Protein AF-A0A7J9IXY4-F1 (afdb_monomer_lite)

InterPro domains:
  IPR002220 DapA-like [PF00701] (65-135)
  IPR002220 DapA-like [PTHR12128] (39-134)
  IPR013785 Aldolase-type TIM barrel [G3DSA:3.20.20.70] (59-135)
  IPR020624 Schiff base-forming aldolase, conserved site [PS00665] (101-118)

Secondary structure (DSSP, 8-state):
--------------PPPPPPPPP----------PPPPPP-------------SGGG---HHHHHT---EEE----B-TTSSB-HHHHHHHHHHHHHTT--EEETTSTTTTGGGS-HHHHHHHHHHHHHHHTTT--

pLDDT: mean 78.56, std 24.71, range [28.67, 97.88]

Foldseek 3Di:
DDDDDDDDDDDDDDDDDDDDDDDDDDDDPDPPPDDDPDDPPPPPDPDDPDDPDPLRDDDVVLVVVADAEEADAFDADPVGHTDVVVSVVSVVVCLVVPHAAYDQLDVNNVVVVDDPVSSVVRVVVCCVPPVVRHD

Sequence (135 aa):
MAILKSYGVRLRESTPQFPRPNLCDNYKRRNVKWRSPQAAVIPNFHLPMRSFEVKNRTSADDIKSLRLITAIKTPYLPDGRFDLEAYDDLMHMQIENGAEAVIVGGTTGEGQLMSWDEHIMLIGHTVNCFGGSIK

Organism: NCBI:txid34283

Structure (mmCIF, N/CA/C/O backbone):
data_AF-A0A7J9IXY4-F1
#
_entry.id   AF-A0A7J9IXY4-F1
#
loop_
_atom_site.group_PDB
_atom_site.id
_atom_site.type_symbol
_atom_site.label_atom_id
_atom_site.label_alt_id
_atom_site.label_comp_id
_atom_site.label_asym_id
_atom_site.label_entity_id
_atom_site.label_seq_id
_atom_site.pdbx_PDB_ins_code
_atom_site.Cartn_x
_atom_site.Cartn_y
_atom_site.Cartn_z
_atom_site.occupancy
_atom_site.B_iso_or_equiv
_atom_site.auth_seq_id
_atom_site.auth_comp_id
_atom_site.auth_asym_id
_atom_site.auth_atom_id
_atom_site.pdbx_PDB_model_num
ATOM 1 N N . MET A 1 1 ? -38.722 15.235 -37.043 1.00 37.72 1 MET A N 1
ATOM 2 C CA . MET A 1 1 ? -37.683 16.288 -37.075 1.00 37.72 1 MET A CA 1
ATOM 3 C C . MET A 1 1 ? -37.864 17.214 -35.880 1.00 37.72 1 MET A C 1
ATOM 5 O O . MET A 1 1 ? -38.780 18.024 -35.897 1.00 37.72 1 MET A O 1
ATOM 9 N N . ALA A 1 2 ? -37.038 17.074 -34.843 1.00 32.53 2 ALA A N 1
ATOM 10 C CA . ALA A 1 2 ? -36.993 18.007 -33.717 1.00 32.53 2 ALA A CA 1
ATOM 11 C C . ALA A 1 2 ? -35.710 18.843 -33.833 1.00 32.53 2 ALA A C 1
ATOM 13 O O . ALA A 1 2 ? -34.619 18.299 -33.986 1.00 32.53 2 ALA A O 1
ATOM 14 N N . ILE A 1 3 ? -35.883 20.162 -33.852 1.00 32.88 3 ILE A N 1
ATOM 15 C CA . ILE A 1 3 ? -34.853 21.168 -34.116 1.00 32.88 3 ILE A CA 1
ATOM 16 C C . ILE A 1 3 ? -34.118 21.499 -32.808 1.00 32.88 3 ILE A C 1
ATOM 18 O O . ILE A 1 3 ? -34.743 21.846 -31.806 1.00 32.88 3 ILE A O 1
ATOM 22 N N . LEU A 1 4 ? -32.787 21.396 -32.845 1.00 35.28 4 LEU A N 1
ATOM 23 C CA . LEU A 1 4 ? -31.842 21.793 -31.797 1.00 35.28 4 LEU A CA 1
ATOM 24 C C . LEU A 1 4 ? -32.004 23.280 -31.431 1.00 35.28 4 LEU A C 1
ATOM 26 O O . LEU A 1 4 ? -31.766 24.157 -32.260 1.00 35.28 4 LEU A O 1
ATOM 30 N N . LYS A 1 5 ? -32.348 23.572 -30.170 1.00 31.67 5 LYS A N 1
ATOM 31 C CA . LYS A 1 5 ? -32.218 24.912 -29.575 1.00 31.67 5 LYS A CA 1
ATOM 32 C C . LYS A 1 5 ? -30.886 25.015 -28.834 1.00 31.67 5 LYS A C 1
ATOM 34 O O . LYS A 1 5 ? -30.721 24.471 -27.748 1.00 31.67 5 LYS A O 1
ATOM 39 N N . SER A 1 6 ? -29.952 25.732 -29.449 1.00 30.66 6 SER A N 1
ATOM 40 C CA . SER A 1 6 ? -28.741 26.253 -28.817 1.00 30.66 6 SER A CA 1
ATOM 41 C C . SER A 1 6 ? -29.116 27.402 -27.876 1.00 30.66 6 SER A C 1
ATOM 43 O O . SER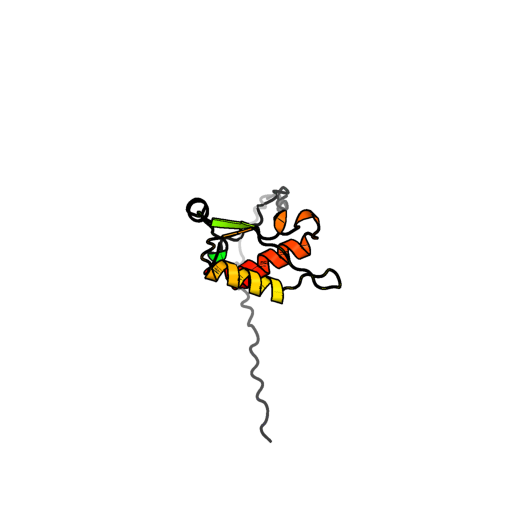 A 1 6 ? -29.717 28.385 -28.311 1.00 30.66 6 SER A O 1
ATOM 45 N N . TYR A 1 7 ? -28.781 27.279 -26.591 1.00 33.75 7 TYR A N 1
ATOM 46 C CA . TYR A 1 7 ? -28.839 28.376 -25.627 1.00 33.75 7 TYR A CA 1
ATOM 47 C C . TYR A 1 7 ? -27.409 28.810 -25.310 1.00 33.75 7 TYR A C 1
ATOM 49 O O . TYR A 1 7 ? -26.668 28.117 -24.619 1.00 33.75 7 TYR A O 1
ATOM 57 N N . GLY A 1 8 ? -27.018 29.956 -25.866 1.00 30.81 8 GLY A N 1
ATOM 58 C CA . GLY A 1 8 ? -25.751 30.612 -25.576 1.00 30.81 8 GLY A CA 1
ATOM 59 C C . GLY A 1 8 ? -25.795 31.341 -24.236 1.00 30.81 8 GLY A C 1
ATOM 60 O O . GLY A 1 8 ? -26.717 32.109 -23.970 1.00 30.81 8 GLY A O 1
ATOM 61 N N . VAL A 1 9 ? -24.758 31.154 -23.424 1.00 33.62 9 VAL A N 1
ATOM 62 C CA . VAL A 1 9 ? -24.453 32.025 -22.287 1.00 33.62 9 VAL A CA 1
ATOM 63 C C . VAL A 1 9 ? -23.126 32.708 -22.595 1.00 33.62 9 VAL A C 1
ATOM 65 O O . VAL A 1 9 ? -22.050 32.127 -22.492 1.00 33.62 9 VAL A O 1
ATOM 68 N N . ARG A 1 10 ? -23.234 33.953 -23.062 1.00 31.81 10 ARG A N 1
ATOM 69 C CA . ARG A 1 10 ? -22.122 34.868 -23.324 1.00 31.81 10 ARG A CA 1
ATOM 70 C C . ARG A 1 10 ? -21.798 35.579 -22.010 1.00 31.81 10 ARG A C 1
ATOM 72 O O . ARG A 1 10 ? -22.625 36.340 -21.512 1.00 31.81 10 ARG A O 1
ATOM 79 N N . LEU A 1 11 ? -20.624 35.299 -21.447 1.00 33.84 11 LEU A N 1
ATOM 80 C CA . LEU A 1 11 ? -20.068 35.998 -20.287 1.00 33.84 11 LEU A CA 1
ATOM 81 C C . LEU A 1 11 ? -20.043 37.510 -20.560 1.00 33.84 11 LEU A C 1
ATOM 83 O O . LEU A 1 11 ? -19.438 37.970 -21.527 1.00 33.84 11 LEU A O 1
ATOM 87 N N . ARG A 1 12 ? -20.755 38.273 -19.728 1.00 33.25 12 ARG A N 1
ATOM 88 C CA . ARG A 1 12 ? -20.812 39.734 -19.777 1.00 33.25 12 ARG A CA 1
ATOM 89 C C . ARG A 1 12 ? -19.691 40.273 -18.890 1.00 33.25 12 ARG A C 1
ATOM 91 O O . ARG A 1 12 ? -19.810 40.237 -17.670 1.00 33.25 12 ARG A O 1
ATOM 98 N N . GLU A 1 13 ? -18.611 40.747 -19.502 1.00 28.67 13 GLU A N 1
ATOM 99 C CA . GLU A 1 13 ? -17.566 41.518 -18.822 1.00 28.67 13 GLU A CA 1
ATOM 100 C C . GLU A 1 13 ? -18.171 42.798 -18.229 1.00 28.67 13 GLU A C 1
ATOM 102 O O . GLU A 1 13 ? -18.754 43.626 -18.932 1.00 28.67 13 GLU A O 1
ATOM 107 N N . SER A 1 14 ? -18.057 42.959 -16.914 1.00 35.41 14 SER A N 1
ATOM 108 C CA . SER A 1 14 ? -18.390 44.193 -16.209 1.00 35.41 14 SER A CA 1
ATOM 109 C C . SER A 1 14 ? -17.168 45.111 -16.202 1.00 35.41 14 SER A C 1
ATOM 111 O O . SER A 1 14 ? -16.298 44.991 -15.342 1.00 35.41 14 SER A O 1
ATOM 113 N N . THR A 1 15 ? -17.094 46.035 -17.158 1.00 34.25 15 THR A N 1
ATOM 114 C CA . THR A 1 15 ? -16.148 47.160 -17.117 1.00 34.25 15 THR A CA 1
ATOM 115 C C . THR A 1 15 ? -16.489 48.096 -15.949 1.00 34.25 15 THR A C 1
ATOM 117 O O . THR A 1 15 ? -17.609 48.617 -15.922 1.00 34.25 15 THR A O 1
ATOM 120 N N . PRO A 1 16 ? -15.570 48.377 -15.010 1.00 35.22 16 PRO A N 1
ATOM 121 C CA . PRO A 1 16 ? -15.774 49.429 -14.022 1.00 35.22 16 PRO A CA 1
ATOM 122 C C . PRO A 1 16 ? -15.665 50.809 -14.694 1.00 35.22 16 PRO A C 1
ATOM 124 O O . PRO A 1 16 ? -14.664 51.130 -15.334 1.00 35.22 16 PRO A O 1
ATOM 127 N N . GLN A 1 17 ? -16.716 51.626 -14.574 1.00 34.88 17 GLN A N 1
ATOM 128 C CA . GLN A 1 17 ? -16.718 53.019 -15.025 1.00 34.88 17 GLN A CA 1
ATOM 129 C C . GLN A 1 17 ? -15.939 53.890 -14.032 1.00 34.88 17 GLN A C 1
ATOM 131 O O . GLN A 1 17 ? -16.272 53.945 -12.850 1.00 34.88 17 GLN A O 1
ATOM 136 N N . PHE A 1 18 ? -14.921 54.598 -14.519 1.00 33.53 18 PHE A N 1
ATOM 137 C CA . PHE A 1 18 ? -14.204 55.613 -13.747 1.00 33.53 18 PHE A CA 1
ATOM 138 C C . PHE A 1 18 ? -14.959 56.956 -13.789 1.00 33.53 18 PHE A C 1
ATOM 140 O O . PHE A 1 18 ? -15.404 57.362 -14.869 1.00 33.53 18 PHE A O 1
ATOM 147 N N . PRO A 1 19 ? -15.097 57.682 -12.663 1.00 38.25 19 PRO A N 1
ATOM 148 C CA . PRO A 1 19 ? -15.737 58.993 -12.653 1.00 38.25 19 PRO A CA 1
ATOM 149 C C . PRO A 1 19 ? -14.844 60.036 -13.342 1.00 38.25 19 PRO A C 1
ATOM 151 O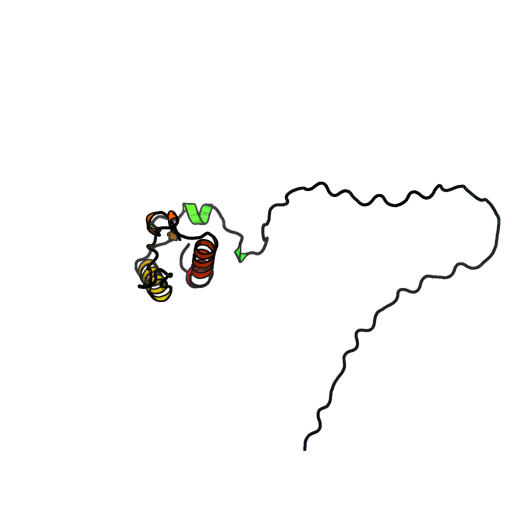 O . PRO A 1 19 ? -13.644 60.123 -13.082 1.00 38.25 19 PRO A O 1
ATOM 154 N N . ARG A 1 20 ? -15.436 60.842 -14.234 1.00 37.06 20 ARG A N 1
ATOM 155 C CA . ARG A 1 20 ? -14.759 61.969 -14.896 1.00 37.06 20 ARG A CA 1
ATOM 156 C C . ARG A 1 20 ? -14.562 63.122 -13.900 1.00 37.06 20 ARG A C 1
ATOM 158 O O . ARG A 1 20 ? -15.547 63.515 -13.275 1.00 37.06 20 ARG A O 1
ATOM 165 N N . PRO A 1 21 ? -13.367 63.724 -13.777 1.00 41.34 21 PRO A N 1
ATOM 166 C CA . PRO A 1 21 ? -13.217 64.969 -13.035 1.00 41.34 21 PRO A CA 1
ATOM 167 C C . PRO A 1 21 ? -13.658 66.150 -13.908 1.00 41.34 21 PRO A C 1
ATOM 169 O O . PRO A 1 21 ? -13.199 66.298 -15.042 1.00 41.34 21 PRO A O 1
ATOM 172 N N . ASN A 1 22 ? -14.540 66.991 -13.367 1.00 38.22 22 ASN A N 1
ATOM 173 C CA . ASN A 1 22 ? -14.891 68.282 -13.951 1.00 38.22 22 ASN A CA 1
ATOM 174 C C . ASN A 1 22 ? -13.662 69.204 -13.984 1.00 38.22 22 ASN A C 1
ATOM 176 O O . ASN A 1 22 ? -12.887 69.276 -13.031 1.00 38.22 22 ASN A O 1
ATOM 180 N N . LEU A 1 23 ? -13.505 69.898 -15.108 1.00 41.25 23 LEU A N 1
ATOM 181 C CA . LEU A 1 23 ? -12.478 70.899 -15.361 1.00 41.25 23 LEU A CA 1
ATOM 182 C C . LEU A 1 23 ? -12.782 72.165 -14.545 1.00 41.25 23 LEU A C 1
ATOM 184 O O . LEU A 1 23 ? -13.876 72.704 -14.681 1.00 41.25 23 LEU A O 1
ATOM 188 N N . CYS A 1 24 ? -11.836 72.602 -13.709 1.00 32.53 24 CYS A N 1
ATOM 189 C CA . CYS A 1 24 ? -11.272 73.960 -13.659 1.00 32.53 24 CYS A CA 1
ATOM 190 C C . CYS A 1 24 ? -10.353 74.124 -12.430 1.00 32.53 24 CYS A C 1
ATOM 192 O O . CYS A 1 24 ? -10.642 73.627 -11.347 1.00 32.53 24 CYS A O 1
ATOM 194 N N . ASP A 1 25 ? -9.276 74.878 -12.656 1.00 36.12 25 ASP A N 1
ATOM 195 C CA . ASP A 1 25 ? -8.440 75.618 -11.704 1.00 36.12 25 ASP A CA 1
ATOM 196 C C . ASP A 1 25 ? -7.052 75.108 -11.252 1.00 36.12 25 ASP A C 1
ATOM 198 O O . ASP A 1 25 ? -6.867 74.199 -10.448 1.00 36.12 25 ASP A O 1
ATOM 202 N N . ASN A 1 26 ? -6.083 75.916 -11.709 1.00 35.56 26 ASN A N 1
ATOM 203 C CA . ASN A 1 26 ? -4.829 76.343 -11.094 1.00 35.56 26 ASN A CA 1
ATOM 204 C C . ASN A 1 26 ? -3.593 75.423 -11.138 1.00 35.56 26 ASN A C 1
ATOM 206 O O . ASN A 1 26 ? -3.381 74.490 -10.365 1.00 35.56 26 ASN A O 1
ATOM 210 N N . TYR A 1 27 ? -2.680 75.832 -12.025 1.00 39.88 27 TYR A N 1
ATOM 211 C CA . TYR A 1 27 ? -1.304 75.383 -12.175 1.00 39.88 27 TYR A CA 1
ATOM 212 C C . TYR A 1 27 ? -0.494 75.534 -10.874 1.00 39.88 27 TYR A C 1
ATOM 214 O O . TYR A 1 27 ? 0.041 76.598 -10.571 1.00 39.88 27 TYR A O 1
ATOM 222 N N . LYS A 1 28 ? -0.279 74.426 -10.159 1.00 43.94 28 LYS A N 1
ATOM 223 C CA . LYS A 1 28 ? 0.943 74.209 -9.367 1.00 43.94 28 LYS A CA 1
ATOM 224 C C . LYS A 1 28 ? 1.526 72.845 -9.708 1.00 43.94 28 LYS A C 1
ATOM 226 O O . LYS A 1 28 ? 1.191 71.822 -9.115 1.00 43.94 28 LYS A O 1
ATOM 231 N N . ARG A 1 29 ? 2.421 72.854 -10.697 1.00 46.41 29 ARG A N 1
ATOM 232 C CA . ARG A 1 29 ? 3.222 71.715 -11.157 1.00 46.41 29 ARG A CA 1
ATOM 233 C C . ARG A 1 29 ? 4.180 71.293 -10.033 1.00 46.41 29 ARG A C 1
ATOM 235 O O . ARG A 1 29 ? 5.314 71.754 -9.963 1.00 46.41 29 ARG A O 1
ATOM 242 N N . ARG A 1 30 ? 3.721 70.446 -9.109 1.00 53.78 30 ARG A N 1
ATOM 243 C CA . ARG A 1 30 ? 4.618 69.727 -8.194 1.00 53.78 30 ARG A CA 1
ATOM 244 C C . ARG A 1 30 ? 5.283 68.613 -8.999 1.00 53.78 30 ARG A C 1
ATOM 246 O O . ARG A 1 30 ? 4.600 67.717 -9.481 1.00 53.78 30 ARG A O 1
ATOM 253 N N . ASN A 1 31 ? 6.602 68.695 -9.169 1.00 56.69 31 ASN A N 1
ATOM 254 C CA . ASN A 1 31 ? 7.427 67.641 -9.762 1.00 56.69 31 ASN A CA 1
ATOM 255 C C . ASN A 1 31 ? 7.382 66.389 -8.871 1.00 56.69 31 ASN A C 1
ATOM 257 O O . ASN A 1 31 ? 8.270 66.163 -8.051 1.00 56.69 31 ASN A O 1
ATOM 261 N N . VAL A 1 32 ? 6.339 65.572 -9.009 1.00 62.69 32 VAL A N 1
ATOM 262 C CA . VAL A 1 32 ? 6.322 64.224 -8.443 1.00 62.69 32 VAL A CA 1
ATOM 263 C C . VAL A 1 32 ? 7.091 63.343 -9.417 1.00 62.69 32 VAL A C 1
ATOM 265 O O . VAL A 1 32 ? 6.593 62.975 -10.479 1.00 62.69 32 VAL A O 1
ATOM 268 N N . LYS A 1 33 ? 8.353 63.067 -9.084 1.00 62.53 33 LYS A N 1
ATOM 269 C CA . LYS A 1 33 ? 9.201 62.133 -9.825 1.00 62.53 33 LYS A CA 1
ATOM 270 C C . LYS A 1 33 ? 8.540 60.754 -9.782 1.00 62.53 33 LYS A C 1
ATOM 272 O O . LYS A 1 33 ? 8.564 60.095 -8.745 1.00 62.53 33 LYS A O 1
ATOM 277 N N . TRP A 1 34 ? 7.939 60.339 -10.894 1.00 60.31 34 TRP A N 1
ATOM 278 C CA . TRP A 1 34 ? 7.409 58.989 -11.064 1.00 60.31 34 TRP A CA 1
ATOM 279 C C . TRP A 1 34 ? 8.538 57.978 -10.819 1.00 60.31 34 TRP A C 1
ATOM 281 O O . TRP A 1 34 ? 9.584 58.040 -11.468 1.00 60.31 34 TRP A O 1
ATOM 291 N N . ARG A 1 35 ? 8.350 57.070 -9.857 1.00 66.12 35 ARG A N 1
ATOM 292 C CA . ARG A 1 35 ? 9.180 55.869 -9.710 1.00 66.12 35 ARG A CA 1
ATOM 293 C C . ARG A 1 35 ? 8.387 54.711 -10.297 1.00 66.12 35 ARG A C 1
ATOM 295 O O . ARG A 1 35 ? 7.254 54.488 -9.884 1.00 66.12 35 ARG A O 1
ATOM 302 N N . SER A 1 36 ? 8.962 54.004 -11.264 1.00 60.75 36 SER A N 1
ATOM 303 C CA . SER A 1 36 ? 8.385 52.754 -11.758 1.00 60.75 36 SER A CA 1
ATOM 304 C C . SER A 1 36 ? 8.230 51.776 -10.586 1.00 60.75 36 SER A C 1
ATOM 306 O O . SER A 1 36 ? 9.161 51.692 -9.775 1.00 60.75 36 SER A O 1
ATOM 308 N N . PRO A 1 37 ? 7.112 51.037 -10.467 1.00 68.25 37 PRO A N 1
ATOM 309 C CA . PRO A 1 37 ? 7.044 49.935 -9.520 1.00 68.25 37 PRO A CA 1
ATOM 310 C C . PRO A 1 37 ? 8.184 48.972 -9.856 1.00 68.25 37 PRO A C 1
ATOM 312 O O . PRO A 1 37 ? 8.272 48.462 -10.973 1.00 68.25 37 PRO A O 1
ATOM 315 N N . GLN A 1 38 ? 9.116 48.797 -8.920 1.00 65.06 38 GLN A N 1
ATOM 316 C CA . GLN A 1 38 ? 10.103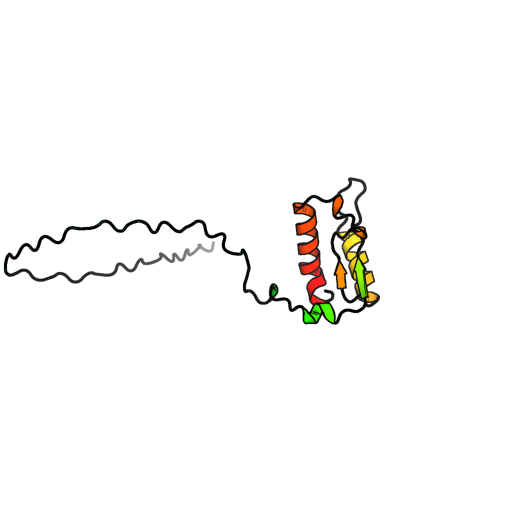 47.736 -9.043 1.00 65.06 38 GLN A CA 1
ATOM 317 C C . GLN A 1 38 ? 9.328 46.423 -8.994 1.00 65.06 38 GLN A C 1
ATOM 319 O O . GLN A 1 38 ? 8.529 46.220 -8.077 1.00 65.06 38 GLN A O 1
ATOM 324 N N . ALA A 1 39 ? 9.522 45.562 -9.995 1.00 67.00 39 ALA A N 1
ATOM 325 C CA . ALA A 1 39 ? 9.031 44.196 -9.921 1.00 67.00 39 ALA A CA 1
ATOM 326 C C . ALA A 1 39 ? 9.517 43.612 -8.592 1.00 67.00 39 ALA A C 1
ATOM 328 O O . ALA A 1 39 ? 10.700 43.738 -8.266 1.00 67.00 39 ALA A O 1
ATOM 329 N N . ALA A 1 40 ? 8.606 43.042 -7.803 1.00 69.38 40 ALA A N 1
ATOM 330 C CA . ALA A 1 40 ? 9.003 42.328 -6.606 1.00 69.38 40 ALA A CA 1
ATOM 331 C C . ALA A 1 40 ? 9.944 41.207 -7.058 1.00 69.38 40 ALA A C 1
ATOM 333 O O . ALA A 1 40 ? 9.516 40.254 -7.707 1.00 69.38 40 ALA A O 1
ATOM 334 N N . VAL A 1 41 ? 11.238 41.361 -6.777 1.00 64.75 41 VAL A N 1
ATOM 335 C CA . VAL A 1 41 ? 12.205 40.277 -6.905 1.00 64.75 41 VAL A CA 1
ATOM 336 C C . VAL A 1 41 ? 11.842 39.323 -5.780 1.00 64.75 41 VAL A C 1
ATOM 338 O O . VAL A 1 41 ? 12.283 39.501 -4.648 1.00 64.75 41 VAL A O 1
ATOM 341 N N . ILE A 1 42 ? 10.930 38.390 -6.059 1.00 66.62 42 ILE A N 1
ATOM 342 C CA . ILE A 1 42 ? 10.597 37.317 -5.130 1.00 66.62 42 ILE A CA 1
ATOM 343 C C . ILE A 1 42 ? 11.883 36.495 -5.035 1.00 66.62 42 ILE A C 1
ATOM 345 O O . ILE A 1 42 ? 12.317 35.951 -6.053 1.00 66.62 42 ILE A O 1
ATOM 349 N N . PRO A 1 43 ? 12.555 36.448 -3.873 1.00 68.69 43 PRO A N 1
ATOM 350 C CA . PRO A 1 43 ? 13.692 35.557 -3.718 1.00 68.69 43 PRO A CA 1
ATOM 351 C C . PRO A 1 43 ? 13.201 34.143 -4.018 1.00 68.69 43 PRO A C 1
ATOM 353 O O . PRO A 1 43 ? 12.058 33.825 -3.687 1.00 68.69 43 PRO A O 1
ATOM 356 N N . ASN A 1 44 ? 14.030 33.300 -4.636 1.00 70.81 44 ASN A N 1
ATOM 357 C CA . ASN A 1 44 ? 13.713 31.885 -4.835 1.00 70.81 44 ASN A CA 1
ATOM 358 C C . ASN A 1 44 ? 13.642 31.183 -3.467 1.00 70.81 44 ASN A C 1
ATOM 360 O O . ASN A 1 44 ? 14.563 30.488 -3.051 1.00 70.81 44 ASN A O 1
ATOM 364 N N . PHE A 1 45 ? 12.561 31.410 -2.728 1.00 75.31 45 PHE A N 1
ATOM 365 C CA . PHE A 1 45 ? 12.226 30.661 -1.539 1.00 75.31 45 PHE A CA 1
ATOM 366 C C . PHE A 1 45 ? 11.587 29.367 -2.017 1.00 75.31 45 PHE A C 1
ATOM 368 O O . PHE A 1 45 ? 10.492 29.370 -2.579 1.00 75.31 45 PHE A O 1
ATOM 375 N N . HIS A 1 46 ? 12.285 28.254 -1.813 1.00 81.25 46 HIS A N 1
ATOM 376 C CA . HIS A 1 46 ? 11.707 26.933 -2.004 1.00 81.25 46 HIS A CA 1
ATOM 377 C C . HIS A 1 46 ? 10.610 26.736 -0.955 1.00 81.25 46 HIS A C 1
ATOM 379 O O . HIS A 1 46 ? 10.876 26.418 0.203 1.00 81.25 46 HIS A O 1
ATOM 385 N N . LEU A 1 47 ? 9.369 27.006 -1.352 1.00 85.00 47 LEU A N 1
ATOM 386 C CA . LEU A 1 47 ? 8.201 26.737 -0.529 1.00 85.00 47 LEU A CA 1
ATOM 387 C C . LEU A 1 47 ? 7.967 25.221 -0.462 1.00 85.00 47 LEU A C 1
ATOM 389 O O . LEU A 1 47 ? 8.180 24.523 -1.456 1.00 85.00 47 LEU A O 1
ATOM 393 N N . PRO A 1 48 ? 7.502 24.695 0.682 1.00 88.44 48 PRO A N 1
ATOM 394 C CA . PRO A 1 48 ? 7.184 23.283 0.791 1.00 88.44 48 PRO A CA 1
ATOM 395 C C . PRO A 1 48 ? 5.983 22.945 -0.097 1.00 88.44 48 PRO A C 1
ATOM 397 O O . PRO A 1 48 ? 4.914 23.547 0.024 1.00 88.44 48 PRO A O 1
ATOM 400 N N . MET A 1 49 ? 6.143 21.939 -0.953 1.00 88.94 49 MET A N 1
ATOM 401 C CA . MET A 1 49 ? 5.036 21.359 -1.706 1.00 88.94 49 MET A CA 1
ATOM 402 C C . MET A 1 49 ? 4.215 20.477 -0.759 1.00 88.94 49 MET A C 1
ATOM 404 O O . MET A 1 49 ? 4.564 19.327 -0.510 1.00 88.94 49 MET A O 1
ATOM 408 N N . ARG A 1 50 ? 3.154 21.037 -0.168 1.00 90.75 50 ARG A N 1
ATOM 409 C CA . ARG A 1 50 ? 2.234 20.304 0.712 1.00 90.75 50 ARG A CA 1
ATOM 410 C C . ARG A 1 50 ? 0.787 20.702 0.457 1.00 90.75 50 ARG A C 1
ATOM 412 O O . ARG A 1 50 ? 0.475 21.882 0.309 1.00 90.75 50 ARG A O 1
ATOM 419 N N . SER A 1 51 ? -0.107 19.725 0.473 1.00 90.81 51 SER A N 1
ATOM 420 C CA . SER A 1 51 ? -1.554 19.942 0.462 1.00 90.81 51 SER A CA 1
ATOM 421 C C . SER A 1 51 ? -2.089 20.096 1.886 1.00 90.81 51 SER A C 1
ATOM 423 O O . SER A 1 51 ? -1.648 19.391 2.792 1.00 90.81 51 SER A O 1
ATOM 425 N N . PHE A 1 52 ? -3.096 20.946 2.075 1.00 89.06 52 PHE A N 1
ATOM 426 C CA . PHE A 1 52 ? -3.807 21.081 3.355 1.00 89.06 52 PHE A CA 1
ATOM 427 C C . PHE A 1 52 ? -5.135 20.323 3.405 1.00 89.06 52 PHE A C 1
ATOM 429 O O . PHE A 1 52 ? -5.867 20.456 4.392 1.00 89.06 52 PHE A O 1
ATOM 436 N N . GLU A 1 53 ? -5.442 19.560 2.356 1.00 91.56 53 GLU A N 1
ATOM 437 C CA . GLU A 1 53 ? -6.623 18.708 2.276 1.00 91.56 53 GLU A CA 1
ATOM 438 C C . GLU A 1 53 ? -6.633 17.673 3.396 1.00 91.56 53 GLU A C 1
ATOM 440 O O . GLU A 1 53 ? -5.590 17.159 3.796 1.00 91.56 53 GLU A O 1
ATOM 445 N N . VAL A 1 54 ? -7.829 17.355 3.893 1.00 87.44 54 VAL A N 1
ATOM 446 C CA . VAL A 1 54 ? -8.008 16.449 5.035 1.00 87.44 54 VAL A CA 1
ATOM 447 C C . VAL A 1 54 ? -7.421 15.064 4.757 1.00 87.44 54 VAL A C 1
ATOM 449 O O . VAL A 1 54 ? -6.798 14.496 5.643 1.00 87.44 54 VAL A O 1
ATOM 452 N N . LYS A 1 55 ? -7.532 14.564 3.519 1.00 86.62 55 LYS A N 1
ATOM 453 C CA . LYS A 1 55 ? -7.005 13.250 3.109 1.00 86.62 55 LYS A CA 1
ATOM 454 C C . LYS A 1 55 ? -5.492 13.108 3.309 1.00 86.62 55 LYS A C 1
ATOM 456 O O . LYS A 1 55 ? -5.018 12.013 3.567 1.00 86.62 55 LYS A O 1
ATOM 461 N N . ASN A 1 56 ? -4.759 14.220 3.250 1.00 86.50 56 ASN A N 1
ATOM 462 C CA . ASN A 1 56 ? -3.300 14.235 3.356 1.00 86.50 56 ASN A CA 1
ATOM 463 C C . ASN A 1 56 ? -2.825 14.679 4.750 1.00 86.50 56 ASN A C 1
ATOM 465 O O . ASN A 1 56 ? -1.629 14.869 4.969 1.00 86.50 56 ASN A O 1
ATOM 469 N N . ARG A 1 57 ? -3.750 14.866 5.702 1.00 86.62 57 ARG A N 1
ATOM 470 C CA . ARG A 1 57 ? -3.425 15.111 7.109 1.00 86.62 57 ARG A CA 1
ATOM 471 C C . ARG A 1 57 ? -3.389 13.780 7.846 1.00 86.62 57 ARG A C 1
ATOM 473 O O . ARG A 1 57 ? -4.430 13.240 8.199 1.00 86.62 57 ARG A O 1
ATOM 480 N N . THR A 1 58 ? -2.190 13.285 8.109 1.00 90.31 58 THR A N 1
ATOM 481 C CA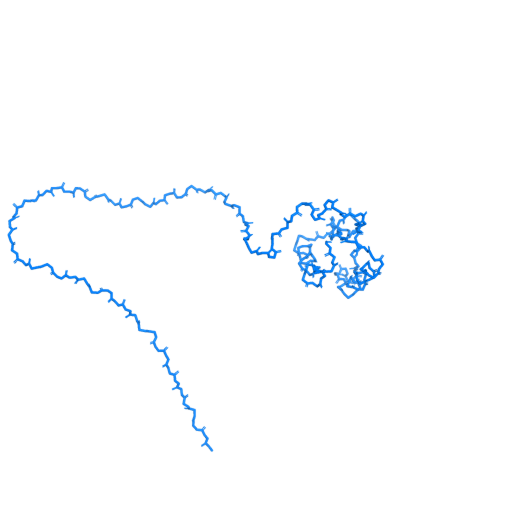 . THR A 1 58 ? -1.956 12.088 8.923 1.00 90.31 58 THR A CA 1
ATOM 482 C C . THR A 1 58 ? -1.335 12.479 10.262 1.00 90.31 58 THR A C 1
ATOM 484 O O . THR A 1 58 ? -0.542 13.423 10.332 1.00 90.31 58 THR A O 1
ATOM 487 N N . SER A 1 59 ? -1.726 11.803 11.347 1.00 92.75 59 SER A N 1
ATOM 488 C CA . SER A 1 59 ? -1.146 12.031 12.672 1.00 92.75 59 SER A CA 1
ATOM 489 C C . SER A 1 59 ? -0.099 10.961 12.985 1.00 92.75 59 SER A C 1
ATOM 491 O O . SER A 1 59 ? -0.220 9.808 12.576 1.00 92.75 59 SER A O 1
ATOM 493 N N . ALA A 1 60 ? 0.955 11.334 13.711 1.00 93.50 60 ALA A N 1
ATOM 494 C CA . ALA A 1 60 ? 1.988 10.375 14.104 1.00 93.50 60 ALA A CA 1
ATOM 495 C C . ALA A 1 60 ? 1.478 9.375 15.153 1.00 93.50 60 ALA A C 1
ATOM 497 O O . ALA A 1 60 ? 2.020 8.280 15.269 1.00 93.50 60 ALA A O 1
ATOM 498 N N . ASP A 1 61 ? 0.462 9.750 15.930 1.00 95.31 61 ASP A N 1
ATOM 499 C CA . ASP A 1 61 ? -0.062 8.912 17.006 1.00 95.31 61 ASP A CA 1
ATOM 500 C C . ASP A 1 61 ? -0.869 7.729 16.458 1.00 95.31 61 ASP A C 1
ATOM 502 O O . ASP A 1 61 ? -0.777 6.638 17.021 1.00 95.31 61 ASP A O 1
ATOM 506 N N . ASP A 1 62 ? -1.520 7.897 15.297 1.00 92.94 62 ASP A N 1
ATOM 507 C CA . ASP A 1 62 ? -2.142 6.791 14.556 1.00 92.94 62 ASP A CA 1
ATOM 508 C C . ASP A 1 62 ? -1.109 5.695 14.253 1.00 92.94 62 ASP A C 1
ATOM 510 O O . ASP A 1 62 ? -1.355 4.520 14.512 1.00 92.94 62 ASP A O 1
ATOM 514 N N . ILE A 1 63 ? 0.084 6.082 13.783 1.00 95.38 63 ILE A N 1
ATOM 515 C CA . ILE A 1 63 ? 1.151 5.142 13.410 1.00 95.38 63 ILE A CA 1
ATOM 516 C C . ILE A 1 63 ? 1.800 4.494 14.638 1.00 95.38 63 ILE A C 1
ATOM 518 O O . ILE A 1 63 ? 2.125 3.311 14.619 1.00 95.38 63 ILE A O 1
ATOM 522 N N . LYS A 1 64 ? 1.978 5.241 15.733 1.00 95.94 64 LYS A N 1
ATOM 523 C CA . LYS A 1 64 ? 2.583 4.704 16.968 1.00 95.94 64 LYS A CA 1
ATOM 524 C C . LYS A 1 64 ? 1.714 3.657 17.659 1.00 95.94 64 LYS A C 1
ATOM 526 O O . LYS A 1 64 ? 2.240 2.867 18.436 1.00 95.94 64 LYS A O 1
ATOM 531 N N . SER A 1 65 ? 0.402 3.698 17.440 1.00 95.94 65 SER A N 1
ATOM 532 C CA . SER A 1 65 ? -0.531 2.746 18.047 1.00 95.94 65 SER A CA 1
ATOM 533 C C . SER A 1 65 ? -0.498 1.360 17.392 1.00 95.94 65 SER A C 1
ATOM 535 O O . SER A 1 65 ? -0.967 0.397 18.000 1.00 95.94 65 SER A O 1
ATOM 537 N N . LEU A 1 66 ? 0.092 1.257 16.194 1.00 95.94 66 LEU A N 1
ATOM 538 C CA . LEU A 1 66 ? 0.158 0.030 15.408 1.00 95.94 66 LEU A CA 1
ATOM 539 C C . LEU A 1 66 ? 1.103 -1.003 16.034 1.00 95.94 66 LEU A C 1
ATOM 541 O O . LEU A 1 66 ? 2.179 -0.675 16.540 1.00 95.94 66 LEU A O 1
ATOM 545 N N . ARG A 1 67 ? 0.720 -2.275 15.954 1.00 96.94 67 ARG A N 1
ATOM 546 C CA . ARG A 1 67 ? 1.438 -3.424 16.524 1.00 96.94 67 ARG A CA 1
ATOM 547 C C . ARG A 1 67 ? 1.946 -4.373 15.450 1.00 96.94 67 ARG A C 1
ATOM 549 O O . ARG A 1 67 ? 3.029 -4.932 15.615 1.00 96.94 67 ARG A O 1
ATOM 556 N N . LEU A 1 68 ? 1.180 -4.558 14.374 1.00 97.19 68 LEU A N 1
ATOM 557 C CA . LEU A 1 68 ? 1.522 -5.458 13.275 1.00 97.19 68 LEU A CA 1
ATOM 558 C C . LEU A 1 68 ? 1.593 -4.688 11.957 1.00 97.19 68 LEU A C 1
ATOM 560 O O . LEU A 1 68 ? 0.571 -4.293 11.398 1.00 97.19 68 LEU A O 1
ATOM 564 N N . ILE A 1 69 ? 2.822 -4.505 11.471 1.00 97.62 69 ILE A N 1
ATOM 565 C CA . ILE A 1 69 ? 3.122 -3.826 10.213 1.00 97.62 69 ILE A CA 1
ATOM 566 C C . ILE A 1 69 ? 3.825 -4.815 9.287 1.00 97.62 69 ILE A C 1
ATOM 568 O O . ILE A 1 69 ? 4.929 -5.277 9.593 1.00 97.62 69 ILE A O 1
ATOM 572 N N . THR A 1 70 ? 3.209 -5.125 8.149 1.00 97.88 70 THR A N 1
ATOM 573 C CA . THR A 1 70 ? 3.765 -6.078 7.185 1.00 97.88 70 THR A CA 1
ATOM 574 C C . THR A 1 70 ? 4.542 -5.342 6.097 1.00 97.88 70 THR A C 1
ATOM 576 O O . THR A 1 70 ? 3.995 -4.518 5.368 1.00 97.88 70 THR A O 1
ATOM 579 N N . ALA A 1 71 ? 5.825 -5.666 5.923 1.00 97.50 71 ALA A N 1
ATOM 580 C CA . ALA A 1 71 ? 6.551 -5.283 4.713 1.00 97.50 71 ALA A CA 1
ATOM 581 C C . ALA A 1 71 ? 6.111 -6.192 3.562 1.00 97.50 71 ALA A C 1
ATOM 583 O O . ALA A 1 71 ? 6.560 -7.336 3.468 1.00 97.50 71 ALA A O 1
ATOM 584 N N . ILE A 1 72 ? 5.190 -5.701 2.732 1.00 96.94 72 ILE A N 1
ATOM 585 C CA . ILE A 1 72 ? 4.538 -6.520 1.713 1.00 96.94 72 ILE A CA 1
ATOM 586 C C . ILE A 1 72 ? 5.470 -6.757 0.521 1.00 96.94 72 ILE A C 1
ATOM 588 O O . ILE A 1 72 ? 6.225 -5.874 0.109 1.00 96.94 72 ILE A O 1
ATOM 592 N N . LYS A 1 73 ? 5.430 -7.977 -0.020 1.00 97.62 73 LYS A N 1
ATOM 593 C CA . LYS A 1 73 ? 6.136 -8.332 -1.252 1.00 97.62 73 LYS A CA 1
ATOM 594 C C . LYS A 1 73 ? 5.427 -7.695 -2.444 1.00 97.62 73 LYS A C 1
ATOM 596 O O . LYS A 1 73 ? 4.205 -7.738 -2.524 1.00 97.62 73 LYS A O 1
ATOM 601 N N . THR A 1 74 ? 6.200 -7.195 -3.400 1.00 97.31 74 THR A N 1
ATOM 602 C CA . THR A 1 74 ? 5.670 -6.735 -4.688 1.00 97.31 74 THR A CA 1
ATOM 603 C C . THR A 1 74 ? 5.790 -7.873 -5.702 1.00 97.31 74 THR A C 1
ATOM 605 O O . THR A 1 74 ? 6.919 -8.296 -5.984 1.00 97.31 74 THR A O 1
ATOM 608 N N . PRO A 1 75 ? 4.677 -8.452 -6.178 1.00 97.25 75 PRO A N 1
ATOM 609 C CA . PRO A 1 75 ? 4.702 -9.496 -7.193 1.00 97.25 75 PRO A CA 1
ATOM 610 C C . PRO A 1 75 ? 4.943 -8.906 -8.588 1.00 97.25 75 PRO A C 1
ATOM 612 O O . PRO A 1 75 ? 4.616 -7.752 -8.872 1.00 97.25 75 PRO A O 1
ATOM 615 N N . TYR A 1 76 ? 5.532 -9.725 -9.456 1.00 96.81 76 TYR A N 1
ATOM 616 C CA . TYR A 1 76 ? 5.906 -9.346 -10.812 1.00 96.81 76 TYR A CA 1
ATOM 617 C C . TYR A 1 76 ? 5.320 -10.326 -11.818 1.00 96.81 76 TYR A C 1
ATOM 619 O O . TYR A 1 76 ? 5.309 -11.538 -11.591 1.00 96.81 76 TYR A O 1
ATOM 627 N N . LEU A 1 77 ? 4.906 -9.791 -12.958 1.00 96.88 77 LEU A N 1
ATOM 628 C CA . LEU A 1 77 ? 4.560 -10.557 -14.140 1.00 96.88 77 LEU A CA 1
ATOM 629 C C . LEU A 1 77 ? 5.824 -11.189 -14.757 1.00 96.88 77 LEU A C 1
ATOM 631 O O . LEU A 1 77 ? 6.942 -10.733 -14.499 1.00 96.88 77 LEU A O 1
ATOM 635 N N . PRO A 1 78 ? 5.684 -12.200 -15.635 1.00 96.50 78 PRO A N 1
ATOM 636 C CA . PRO A 1 78 ? 6.827 -12.823 -16.313 1.00 96.50 78 PRO A CA 1
ATOM 637 C C . PRO A 1 78 ? 7.670 -11.857 -17.161 1.00 96.50 78 PRO A C 1
ATOM 639 O O . PRO A 1 78 ? 8.806 -12.171 -17.504 1.00 96.50 78 PRO A O 1
ATOM 642 N N . ASP A 1 79 ? 7.112 -10.698 -17.515 1.00 94.88 79 ASP A N 1
ATOM 643 C CA . ASP A 1 79 ? 7.790 -9.628 -18.250 1.00 94.88 79 ASP A CA 1
ATOM 644 C C . ASP A 1 79 ? 8.540 -8.631 -17.343 1.00 94.88 79 ASP A C 1
ATOM 646 O O . ASP A 1 79 ? 9.204 -7.727 -17.851 1.00 94.88 79 ASP A O 1
ATOM 650 N N . GLY A 1 80 ? 8.459 -8.799 -16.018 1.00 91.69 80 GLY A N 1
ATOM 651 C CA . GLY A 1 80 ? 9.104 -7.948 -15.020 1.00 91.69 80 GLY A CA 1
ATOM 652 C C . GLY A 1 80 ? 8.292 -6.725 -14.585 1.00 91.69 80 GLY A C 1
ATOM 653 O O . GLY A 1 80 ? 8.759 -5.982 -13.725 1.00 91.69 80 GLY A O 1
ATOM 654 N N . ARG A 1 81 ? 7.088 -6.500 -15.128 1.00 94.06 81 ARG A N 1
ATOM 655 C CA . ARG A 1 81 ? 6.186 -5.434 -14.655 1.00 94.06 81 ARG A CA 1
ATOM 656 C C . ARG A 1 81 ? 5.479 -5.847 -13.368 1.00 94.06 81 ARG A C 1
ATOM 658 O O . ARG A 1 81 ? 5.390 -7.033 -13.063 1.00 94.06 81 ARG A O 1
ATOM 665 N N . PHE A 1 82 ? 4.944 -4.884 -12.622 1.00 95.00 82 PHE A N 1
ATOM 666 C CA . PHE A 1 82 ? 4.150 -5.193 -11.431 1.00 95.00 82 PHE A CA 1
ATOM 667 C C . PHE A 1 82 ? 2.871 -5.942 -11.783 1.00 95.00 82 PHE A C 1
ATOM 669 O O . PHE A 1 82 ? 2.122 -5.540 -12.676 1.00 95.00 82 PHE A O 1
ATOM 676 N N . ASP A 1 83 ? 2.617 -7.003 -11.028 1.00 96.94 83 ASP A N 1
ATOM 677 C CA . ASP A 1 83 ? 1.347 -7.712 -11.046 1.00 96.94 83 ASP A CA 1
ATOM 678 C C . ASP A 1 83 ? 0.415 -7.089 -9.998 1.00 96.94 83 ASP A C 1
ATOM 680 O O . ASP A 1 83 ? 0.504 -7.383 -8.807 1.00 96.94 83 ASP A O 1
ATOM 684 N N . LEU A 1 84 ? -0.441 -6.160 -10.427 1.00 95.81 84 LEU A N 1
ATOM 685 C CA . LEU A 1 84 ? -1.352 -5.464 -9.514 1.00 95.81 84 LEU A CA 1
ATOM 686 C C . LEU A 1 84 ? -2.467 -6.376 -8.987 1.00 95.81 84 LEU A C 1
ATOM 688 O O . LEU A 1 84 ? -2.910 -6.183 -7.863 1.00 95.81 84 LEU A O 1
ATOM 692 N N . GLU A 1 85 ? -2.889 -7.376 -9.762 1.00 96.62 85 GLU A N 1
ATOM 693 C CA . GLU A 1 85 ? -3.950 -8.303 -9.356 1.00 96.62 85 GLU A CA 1
ATOM 694 C C . GLU A 1 85 ? -3.459 -9.189 -8.207 1.00 96.62 85 GLU A C 1
ATOM 696 O O . GLU A 1 85 ? -4.060 -9.213 -7.133 1.00 96.62 85 GLU A O 1
ATOM 701 N N . ALA A 1 86 ? -2.284 -9.804 -8.372 1.00 97.19 86 ALA A N 1
ATOM 702 C CA . ALA A 1 86 ? -1.668 -10.578 -7.299 1.00 97.19 86 ALA A CA 1
ATOM 703 C C . ALA A 1 86 ? -1.303 -9.707 -6.082 1.00 97.19 86 ALA A C 1
ATOM 705 O O . ALA A 1 86 ? -1.331 -10.179 -4.944 1.00 97.19 86 ALA A O 1
ATOM 706 N N . TYR A 1 87 ? -0.936 -8.439 -6.297 1.00 97.69 87 TYR A N 1
ATOM 707 C CA . TYR A 1 87 ? -0.661 -7.504 -5.205 1.00 97.69 87 TYR A CA 1
ATOM 708 C C . TYR A 1 87 ? -1.918 -7.207 -4.380 1.00 97.69 87 TYR A C 1
ATOM 710 O O . TYR A 1 87 ? -1.864 -7.243 -3.148 1.00 97.69 87 TYR A O 1
ATOM 718 N N . ASP A 1 88 ? -3.044 -6.960 -5.049 1.00 97.12 88 ASP A N 1
ATOM 719 C CA . ASP A 1 88 ? -4.323 -6.689 -4.399 1.00 97.12 88 ASP A CA 1
ATOM 720 C C . ASP A 1 88 ? -4.797 -7.918 -3.602 1.00 97.12 88 ASP A C 1
ATOM 722 O O . ASP A 1 88 ? -5.193 -7.777 -2.444 1.00 97.12 88 ASP A O 1
ATOM 726 N N . ASP A 1 89 ? -4.646 -9.130 -4.141 1.00 97.62 89 ASP A N 1
ATOM 727 C CA . ASP A 1 89 ? -4.946 -10.377 -3.420 1.00 97.62 89 ASP A CA 1
ATOM 728 C C . ASP A 1 89 ? -4.101 -10.538 -2.145 1.00 97.62 89 ASP A C 1
ATOM 730 O O . ASP A 1 89 ? -4.609 -10.904 -1.078 1.00 97.62 89 ASP A O 1
ATOM 734 N N . LEU A 1 90 ? -2.801 -10.228 -2.221 1.00 96.94 90 LEU A N 1
ATOM 735 C CA . LEU A 1 90 ? -1.921 -10.243 -1.051 1.00 96.94 90 LEU A CA 1
ATOM 736 C C . LEU A 1 90 ? -2.354 -9.202 -0.015 1.00 96.94 90 LEU A C 1
ATOM 738 O O . LEU A 1 90 ? -2.356 -9.500 1.179 1.00 96.94 90 LEU A O 1
ATOM 742 N N . MET A 1 91 ? -2.743 -8.003 -0.449 1.00 96.75 91 MET A N 1
ATOM 743 C CA . MET A 1 91 ? -3.265 -6.959 0.435 1.00 96.75 91 MET A CA 1
ATOM 744 C C . MET A 1 91 ? -4.549 -7.406 1.136 1.00 96.75 91 MET A C 1
ATOM 746 O O . MET A 1 91 ? -4.656 -7.275 2.358 1.00 96.75 91 MET A O 1
ATOM 750 N N . HIS A 1 92 ? -5.489 -7.994 0.396 1.00 96.62 92 HIS A N 1
ATOM 751 C CA . HIS A 1 92 ? -6.714 -8.564 0.954 1.00 96.62 92 HIS A CA 1
ATOM 752 C C . HIS A 1 92 ? -6.407 -9.622 2.014 1.00 96.62 92 HIS A C 1
ATOM 754 O O . HIS A 1 92 ? -6.928 -9.545 3.127 1.00 96.62 92 HIS A O 1
ATOM 760 N N . MET A 1 93 ? -5.481 -10.539 1.726 1.00 97.06 93 MET A N 1
ATOM 761 C CA . MET A 1 93 ? -5.039 -11.546 2.689 1.00 97.06 93 MET A CA 1
ATOM 762 C C . MET A 1 93 ? -4.453 -10.914 3.962 1.00 97.06 93 MET A C 1
ATOM 764 O O . MET A 1 93 ? -4.722 -11.394 5.062 1.00 97.06 93 MET A O 1
ATOM 768 N N . GLN A 1 94 ? -3.659 -9.844 3.856 1.00 96.62 94 GLN A N 1
ATOM 769 C CA . GLN A 1 94 ? -3.116 -9.158 5.036 1.00 96.62 94 GLN A CA 1
ATOM 770 C C . GLN A 1 94 ? -4.225 -8.530 5.887 1.00 96.62 94 GLN A C 1
ATOM 772 O O . GLN A 1 94 ? -4.219 -8.679 7.109 1.00 96.62 94 GLN A O 1
ATOM 777 N N . ILE A 1 95 ? -5.193 -7.875 5.244 1.00 95.75 95 ILE A N 1
ATOM 778 C CA . ILE A 1 95 ? -6.325 -7.233 5.922 1.00 95.75 95 ILE A CA 1
ATOM 779 C C . ILE A 1 95 ? -7.193 -8.282 6.628 1.00 95.75 95 ILE A C 1
ATOM 781 O O . ILE A 1 95 ? -7.529 -8.111 7.799 1.00 95.75 95 ILE A O 1
ATOM 785 N N . GLU A 1 96 ? -7.513 -9.390 5.957 1.00 96.75 96 GLU A N 1
ATOM 786 C CA . GLU A 1 96 ? -8.312 -10.480 6.535 1.00 96.75 96 GLU A CA 1
ATOM 787 C C . GLU A 1 96 ? -7.626 -11.140 7.736 1.00 96.75 96 GLU A C 1
ATOM 789 O O . GLU A 1 96 ? -8.289 -11.510 8.705 1.00 96.75 96 GLU A O 1
ATOM 794 N N . ASN A 1 97 ? -6.295 -11.236 7.713 1.00 96.44 97 ASN A N 1
ATOM 795 C CA . ASN A 1 97 ? -5.509 -11.768 8.827 1.00 96.44 97 ASN A CA 1
ATOM 796 C C . ASN A 1 97 ? -5.245 -10.744 9.949 1.00 96.44 97 ASN A C 1
ATOM 798 O O . ASN A 1 97 ? -4.592 -11.080 10.938 1.00 96.44 97 ASN A O 1
ATOM 802 N N . GLY A 1 98 ? -5.756 -9.514 9.831 1.00 95.12 98 GLY A N 1
ATOM 803 C CA . GLY A 1 98 ? -5.659 -8.492 10.873 1.00 95.12 98 GLY A CA 1
ATOM 804 C C . GLY A 1 98 ? -4.334 -7.729 10.900 1.00 95.12 98 GLY A C 1
ATOM 805 O O . GLY A 1 98 ? -3.938 -7.243 11.960 1.00 95.12 98 GLY A O 1
ATOM 806 N N . ALA A 1 99 ? -3.635 -7.615 9.768 1.00 96.75 99 ALA A N 1
ATOM 807 C CA . ALA A 1 99 ? -2.538 -6.660 9.645 1.00 96.75 99 ALA A CA 1
ATOM 808 C C . ALA A 1 99 ? -3.082 -5.227 9.752 1.00 96.75 99 ALA A C 1
ATOM 810 O O . ALA A 1 99 ? -4.072 -4.873 9.115 1.00 96.75 99 ALA A O 1
ATOM 811 N N . GLU A 1 100 ? -2.428 -4.393 10.558 1.00 96.69 100 GLU A N 1
ATOM 812 C CA . GLU A 1 100 ? -2.900 -3.031 10.832 1.00 96.69 100 GLU A CA 1
ATOM 813 C C . GLU A 1 100 ? -2.279 -2.008 9.871 1.00 96.69 100 GLU A C 1
ATOM 815 O O . GLU A 1 100 ? -2.865 -0.951 9.623 1.00 96.69 100 GLU A O 1
ATOM 820 N N . ALA A 1 101 ? -1.103 -2.324 9.315 1.00 97.06 101 ALA A N 1
ATOM 821 C CA . ALA A 1 101 ? -0.406 -1.475 8.359 1.00 97.06 101 ALA A CA 1
ATOM 822 C C . ALA A 1 101 ? 0.482 -2.252 7.385 1.00 97.06 101 ALA A C 1
ATOM 824 O O . ALA A 1 101 ? 0.910 -3.378 7.670 1.00 97.06 101 ALA A O 1
ATOM 825 N N . VAL A 1 102 ? 0.824 -1.612 6.267 1.00 97.44 102 VAL A N 1
ATOM 826 C CA . VAL A 1 102 ? 1.738 -2.157 5.259 1.00 97.44 102 VAL A CA 1
ATOM 827 C C . VAL A 1 102 ? 2.852 -1.187 4.879 1.00 97.44 102 VAL A C 1
ATOM 829 O O . VAL A 1 102 ? 2.659 0.018 4.759 1.00 97.44 102 VAL A O 1
ATOM 832 N N . ILE A 1 103 ? 4.047 -1.728 4.633 1.00 97.50 103 ILE A N 1
ATOM 833 C CA . ILE A 1 103 ? 5.153 -0.974 4.030 1.00 97.50 103 ILE A CA 1
ATOM 834 C C . ILE A 1 103 ? 5.230 -1.305 2.544 1.00 97.50 103 ILE A C 1
ATOM 836 O O . ILE A 1 103 ? 5.628 -2.408 2.167 1.00 97.50 103 ILE A O 1
ATOM 840 N N . VAL A 1 104 ? 4.891 -0.325 1.707 1.00 97.06 104 VAL A N 1
ATOM 841 C CA . VAL A 1 104 ? 4.919 -0.435 0.243 1.00 97.06 104 VAL A CA 1
ATOM 842 C C . VAL A 1 104 ? 6.312 -0.105 -0.294 1.00 97.06 104 VAL A C 1
ATOM 844 O O . VAL A 1 104 ? 6.848 0.976 -0.039 1.00 97.06 104 VAL A O 1
ATOM 847 N N . GLY A 1 105 ? 6.911 -1.031 -1.048 1.00 94.44 105 GLY A N 1
ATOM 848 C CA . GLY A 1 105 ? 8.252 -0.856 -1.619 1.00 94.44 105 GLY A CA 1
ATOM 849 C C . GLY A 1 105 ? 9.352 -0.699 -0.560 1.00 94.44 105 GLY A C 1
ATOM 850 O O . GLY A 1 105 ? 10.295 0.067 -0.737 1.00 94.44 105 GLY A O 1
ATOM 851 N N . GLY A 1 106 ? 9.234 -1.408 0.567 1.00 95.69 106 GLY A N 1
ATOM 852 C CA . GLY A 1 106 ? 10.370 -1.634 1.467 1.00 95.69 106 GLY A CA 1
ATOM 853 C C . GLY A 1 106 ? 11.375 -2.626 0.866 1.00 95.69 106 GLY A C 1
ATOM 854 O O . GLY A 1 106 ? 11.214 -3.075 -0.267 1.00 95.69 106 GLY A O 1
ATOM 855 N N . THR A 1 107 ? 12.376 -3.055 1.638 1.00 96.75 107 THR A N 1
ATOM 856 C CA . THR A 1 107 ? 13.364 -4.048 1.167 1.00 96.75 107 THR A CA 1
ATOM 857 C C . THR A 1 107 ? 12.709 -5.369 0.749 1.00 96.75 107 THR A C 1
ATOM 859 O O . THR A 1 107 ? 13.045 -5.916 -0.296 1.00 96.75 107 THR A O 1
ATOM 862 N N . THR A 1 108 ? 11.730 -5.856 1.524 1.00 97.00 108 THR A N 1
ATOM 86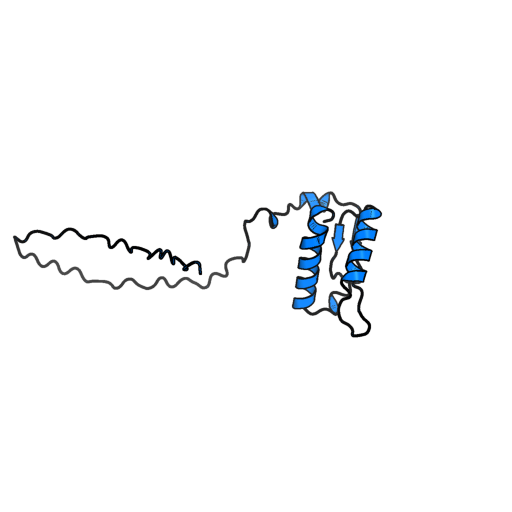3 C CA . THR A 1 108 ? 10.934 -7.058 1.195 1.00 97.00 108 THR A CA 1
ATOM 864 C C . THR A 1 108 ? 10.073 -6.862 -0.050 1.00 97.00 108 THR A C 1
ATOM 866 O O . THR A 1 108 ? 9.867 -7.792 -0.824 1.00 97.00 108 THR A O 1
ATOM 869 N N . GLY A 1 109 ? 9.591 -5.637 -0.254 1.00 95.94 109 GLY A N 1
ATOM 870 C CA . GLY A 1 109 ? 8.875 -5.235 -1.456 1.00 95.94 109 GLY A CA 1
ATOM 871 C C . GLY A 1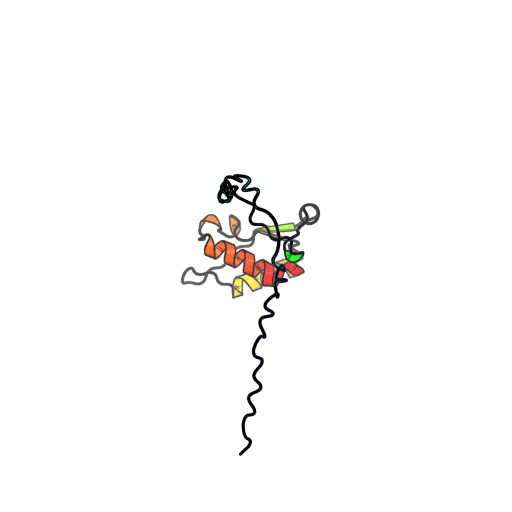 109 ? 9.791 -4.995 -2.652 1.00 95.94 109 GLY A C 1
ATOM 872 O O . GLY A 1 109 ? 9.271 -4.658 -3.704 1.00 95.94 109 GLY A O 1
ATOM 873 N N . GLU A 1 110 ? 11.111 -5.158 -2.499 1.00 96.19 110 GLU A N 1
ATOM 874 C CA . GLU A 1 110 ? 12.130 -4.892 -3.520 1.00 96.19 110 GLU A CA 1
ATOM 875 C C . GLU A 1 110 ? 12.145 -3.441 -4.026 1.00 96.19 110 GLU A C 1
ATOM 877 O O . GLU A 1 110 ? 12.497 -3.178 -5.174 1.00 96.19 110 GLU A O 1
ATOM 882 N N . GLY A 1 111 ? 11.831 -2.473 -3.157 1.00 94.94 111 GLY A N 1
ATOM 883 C CA . GLY A 1 111 ? 11.812 -1.051 -3.524 1.00 94.94 111 GLY A CA 1
ATOM 884 C C . GLY A 1 111 ? 13.128 -0.536 -4.113 1.00 94.94 111 GLY A C 1
ATOM 885 O O . GLY A 1 111 ? 13.118 0.341 -4.968 1.00 94.94 111 GLY A O 1
ATOM 886 N N . GLN A 1 112 ? 14.270 -1.126 -3.739 1.00 95.50 112 GLN A N 1
ATOM 887 C CA . GLN A 1 112 ? 15.578 -0.780 -4.309 1.00 95.50 112 GLN A CA 1
ATOM 888 C C . GLN A 1 112 ? 15.737 -1.124 -5.802 1.00 95.50 112 GLN A C 1
ATOM 890 O O . GLN A 1 112 ? 16.683 -0.650 -6.428 1.00 95.50 112 GLN A O 1
ATOM 895 N N . LEU A 1 113 ? 14.869 -1.976 -6.354 1.00 95.25 113 LEU A N 1
ATOM 896 C CA . LEU A 1 113 ? 14.880 -2.369 -7.767 1.00 95.25 113 LEU A CA 1
ATOM 897 C C . LEU A 1 113 ? 13.886 -1.559 -8.610 1.00 95.25 113 LEU A C 1
ATOM 899 O O . LEU A 1 113 ? 13.893 -1.679 -9.832 1.00 95.25 113 LEU A O 1
ATOM 903 N N . MET A 1 114 ? 13.034 -0.754 -7.974 1.00 94.88 114 MET A N 1
ATOM 904 C CA . MET A 1 114 ? 11.961 -0.015 -8.635 1.00 94.88 114 MET A CA 1
ATOM 905 C C . MET A 1 114 ? 12.429 1.356 -9.108 1.00 94.88 114 MET A C 1
ATOM 907 O O . MET A 1 114 ? 13.258 2.010 -8.469 1.00 94.88 114 MET A O 1
ATOM 911 N N . SER A 1 115 ? 11.843 1.835 -10.203 1.00 95.56 115 SER A N 1
ATOM 912 C CA . SER A 1 115 ? 11.929 3.254 -10.540 1.00 95.56 115 SER A CA 1
ATOM 913 C C . SER A 1 115 ? 11.058 4.095 -9.594 1.00 95.56 115 SER A C 1
ATOM 915 O O . SER A 1 115 ? 10.086 3.612 -9.010 1.00 95.56 115 SER A O 1
ATOM 917 N N . TRP A 1 116 ? 11.390 5.380 -9.439 1.00 95.31 116 TRP A N 1
ATOM 918 C CA . TRP A 1 116 ? 10.611 6.289 -8.586 1.00 95.31 116 TRP A CA 1
ATOM 919 C C . TRP A 1 116 ? 9.156 6.422 -9.038 1.00 95.31 116 TRP A C 1
ATOM 921 O O . TRP A 1 116 ? 8.263 6.483 -8.196 1.00 95.31 116 TRP A O 1
ATOM 931 N N . ASP A 1 117 ? 8.919 6.433 -10.349 1.00 96.12 117 ASP A N 1
ATOM 932 C CA . ASP A 1 117 ? 7.576 6.557 -10.916 1.00 96.12 117 ASP A CA 1
ATOM 933 C C . ASP A 1 117 ? 6.715 5.341 -10.553 1.00 96.12 117 ASP A C 1
ATOM 935 O O . ASP A 1 117 ? 5.580 5.486 -10.098 1.00 96.12 117 ASP A O 1
ATOM 939 N N . GLU A 1 118 ? 7.282 4.141 -10.676 1.00 94.75 118 GLU A N 1
ATOM 940 C CA . GLU A 1 118 ? 6.638 2.883 -10.298 1.00 94.75 118 GLU A CA 1
ATOM 941 C C . GLU A 1 118 ? 6.371 2.803 -8.792 1.00 94.75 118 GLU A C 1
ATOM 943 O O . GLU A 1 118 ? 5.275 2.423 -8.374 1.00 94.75 118 GLU A O 1
ATOM 948 N N . HIS A 1 119 ? 7.338 3.205 -7.962 1.00 96.38 119 HIS A N 1
ATOM 949 C CA . HIS A 1 119 ? 7.177 3.179 -6.508 1.00 96.38 119 HIS A CA 1
ATOM 950 C C . HIS A 1 119 ? 6.070 4.143 -6.057 1.00 96.38 119 HIS A C 1
ATOM 952 O O . HIS A 1 119 ? 5.189 3.761 -5.284 1.00 96.38 119 HIS A O 1
ATOM 958 N N . ILE A 1 120 ? 6.051 5.372 -6.582 1.00 96.44 120 ILE A N 1
ATOM 959 C CA . ILE A 1 120 ? 5.005 6.358 -6.269 1.00 96.44 120 ILE A CA 1
ATOM 960 C C . ILE A 1 120 ? 3.640 5.887 -6.781 1.00 96.44 120 ILE A C 1
ATOM 962 O O . ILE A 1 120 ? 2.641 6.040 -6.073 1.00 96.44 120 ILE A O 1
ATOM 966 N N . MET A 1 121 ? 3.586 5.283 -7.972 1.00 96.44 121 MET A N 1
ATOM 967 C CA . MET A 1 121 ? 2.362 4.690 -8.514 1.00 96.44 121 MET A CA 1
ATOM 968 C C . MET A 1 121 ? 1.806 3.614 -7.576 1.00 96.44 121 MET A C 1
ATOM 970 O O . MET A 1 121 ? 0.617 3.646 -7.264 1.00 96.44 121 MET A O 1
ATOM 974 N N . LEU A 1 122 ? 2.651 2.701 -7.086 1.00 96.44 122 LEU A N 1
ATOM 975 C CA . LEU A 1 122 ? 2.226 1.620 -6.195 1.00 96.44 122 LEU A CA 1
ATOM 976 C C . LEU A 1 122 ? 1.735 2.151 -4.840 1.00 96.44 122 LEU A C 1
ATOM 978 O O . LEU A 1 122 ? 0.712 1.694 -4.327 1.00 96.44 122 LEU A O 1
ATOM 982 N N . ILE A 1 123 ? 2.409 3.163 -4.282 1.00 97.00 123 ILE A N 1
ATOM 983 C CA . ILE A 1 123 ? 1.948 3.849 -3.063 1.00 97.00 123 ILE A CA 1
ATOM 984 C C . ILE A 1 123 ? 0.572 4.485 -3.304 1.00 97.00 123 ILE A C 1
ATOM 986 O O . ILE A 1 123 ? -0.346 4.294 -2.507 1.00 97.00 123 ILE A O 1
ATOM 990 N N . GLY A 1 124 ? 0.406 5.210 -4.414 1.00 96.44 124 GLY A N 1
ATOM 991 C CA . GLY A 1 124 ? -0.861 5.846 -4.777 1.00 96.44 124 GLY A CA 1
ATOM 992 C C . GLY A 1 124 ? -1.997 4.842 -4.974 1.00 96.44 124 GLY A C 1
ATOM 993 O O . GLY A 1 124 ? -3.098 5.063 -4.468 1.00 96.44 124 GLY A O 1
ATOM 994 N N . HIS A 1 125 ? -1.718 3.722 -5.645 1.00 96.81 125 HIS A N 1
ATOM 995 C CA . HIS A 1 125 ? -2.656 2.609 -5.824 1.00 96.81 125 HIS A CA 1
ATOM 996 C C . HIS A 1 125 ? -3.104 2.040 -4.476 1.00 96.81 125 HIS A C 1
ATOM 998 O O . HIS A 1 125 ? -4.300 1.973 -4.197 1.00 96.81 125 HIS A O 1
ATOM 1004 N N . THR A 1 126 ? -2.150 1.745 -3.591 1.00 97.06 126 THR A N 1
ATOM 1005 C CA . THR A 1 126 ? -2.425 1.172 -2.265 1.00 97.06 126 THR A CA 1
ATOM 1006 C C . THR A 1 126 ? -3.288 2.099 -1.413 1.00 97.06 126 THR A C 1
ATOM 1008 O O . THR A 1 126 ? -4.274 1.665 -0.819 1.00 97.06 126 THR A O 1
ATOM 1011 N N . VAL A 1 127 ? -2.969 3.397 -1.386 1.00 96.50 127 VAL A N 1
ATOM 1012 C CA . VAL A 1 127 ? -3.757 4.393 -0.643 1.00 96.50 127 VAL A CA 1
ATOM 1013 C C . VAL A 1 127 ? -5.168 4.520 -1.218 1.00 96.50 127 VAL A C 1
ATOM 1015 O O . VAL A 1 127 ? -6.129 4.626 -0.457 1.00 96.50 127 VAL A O 1
ATOM 1018 N N . ASN A 1 128 ? -5.311 4.496 -2.545 1.00 96.44 128 ASN A N 1
ATOM 1019 C CA . ASN A 1 128 ? -6.607 4.628 -3.204 1.00 96.44 128 ASN A CA 1
ATOM 1020 C C . ASN A 1 128 ? -7.520 3.417 -2.954 1.00 96.44 128 ASN A C 1
ATOM 1022 O O . ASN A 1 128 ? -8.710 3.603 -2.704 1.00 96.44 128 ASN A O 1
ATOM 1026 N N . CYS A 1 129 ? -6.974 2.201 -3.005 1.00 95.81 129 CYS A N 1
ATOM 1027 C CA . CYS A 1 129 ? -7.746 0.967 -2.851 1.00 95.81 129 CYS A CA 1
ATOM 1028 C C . CYS A 1 129 ? -7.964 0.579 -1.379 1.00 95.81 129 CYS A C 1
ATOM 1030 O O . CYS A 1 129 ? -9.068 0.189 -1.004 1.00 95.81 129 CYS A O 1
ATOM 1032 N N . PHE A 1 130 ? -6.939 0.721 -0.532 1.00 96.31 130 PHE A N 1
ATOM 1033 C CA . PHE A 1 130 ? -6.916 0.139 0.817 1.00 96.31 130 PHE A CA 1
ATOM 1034 C C . PHE A 1 130 ? -6.751 1.152 1.955 1.00 96.31 130 PHE A C 1
ATOM 1036 O O . PHE A 1 130 ? -6.913 0.775 3.114 1.00 96.31 130 PHE A O 1
ATOM 1043 N N . GLY A 1 131 ? -6.498 2.435 1.671 1.00 92.50 131 GLY A N 1
ATOM 1044 C CA . GLY A 1 131 ? -6.182 3.443 2.698 1.00 92.50 131 GLY A CA 1
ATOM 1045 C C . GLY A 1 131 ? -7.290 3.723 3.728 1.00 92.50 131 GLY A C 1
ATOM 1046 O O . GLY A 1 131 ? -7.053 4.409 4.723 1.00 92.50 131 GLY A O 1
ATOM 1047 N N . GLY A 1 132 ? -8.505 3.211 3.507 1.00 93.31 132 GLY A N 1
ATOM 1048 C CA . GLY A 1 132 ? -9.589 3.225 4.494 1.00 93.31 132 GLY A CA 1
ATOM 1049 C C . GLY A 1 132 ? -9.564 2.051 5.481 1.00 93.31 132 GLY A C 1
ATOM 1050 O O . GLY A 1 132 ? -10.110 2.180 6.575 1.00 93.31 132 GLY A O 1
ATOM 1051 N N . SER A 1 133 ? -8.935 0.935 5.109 1.00 94.12 133 SER A N 1
ATOM 1052 C CA . SER A 1 133 ? -8.965 -0.332 5.853 1.00 94.12 133 SER A CA 1
ATOM 1053 C C . SER A 1 133 ? -7.653 -0.628 6.575 1.00 94.12 133 SER A C 1
ATOM 1055 O O . SER A 1 133 ? -7.672 -1.223 7.647 1.00 94.12 133 SER A O 1
ATOM 1057 N N . ILE A 1 134 ? -6.524 -0.214 5.997 1.00 94.50 134 ILE A N 1
ATOM 1058 C CA . ILE A 1 134 ? -5.175 -0.484 6.504 1.00 94.50 134 ILE A CA 1
ATOM 1059 C C . ILE A 1 134 ? -4.307 0.773 6.387 1.00 94.50 134 ILE A C 1
ATOM 1061 O O . ILE A 1 134 ? -4.569 1.630 5.535 1.00 94.50 134 ILE A O 1
ATOM 1065 N N . LYS A 1 135 ? -3.327 0.919 7.283 1.00 93.31 135 LYS A N 1
ATOM 1066 C CA . LYS A 1 135 ? -2.408 2.066 7.302 1.00 93.31 135 LYS A CA 1
ATOM 1067 C C . LYS A 1 135 ? -1.188 1.900 6.407 1.00 93.31 135 LYS A C 1
ATOM 1069 O O . LYS A 1 135 ? -0.714 0.756 6.232 1.00 93.31 135 LYS A O 1
#

Radius of gyration: 30.53 Å; chains: 1; bounding box: 53×89×55 Å